Protein AF-A0A9E5PIZ8-F1 (afdb_monomer)

Solvent-accessible surface area (backbone atoms only — not comparable to full-atom values): 6361 Å² total; per-residue (Å²): 113,79,78,39,26,34,22,20,66,70,53,76,25,80,55,68,36,71,65,18,26,36,40,70,67,64,75,46,58,46,74,48,30,84,84,44,80,39,67,45,37,61,65,51,20,42,50,33,24,36,54,50,5,61,76,72,72,39,94,36,29,57,56,30,22,52,49,50,50,52,53,51,48,55,53,50,47,52,51,52,51,48,60,31,48,78,70,75,42,65,63,65,81,55,84,86,83,65,59,72,95,63,33,60,84,46,36,66,67,45,50,62,73,48,94

Foldseek 3Di:
DVVVHAQFQVSPDQAHDLVLLCVQVVVDDQCQPVHRPGHTDNVSSQVNLQVVCVVVVHPGSNRSSVVRLVVVLVVVLVVVCVVQVVVVHQLLVDDDDFDDDCRVVNRVVSNVSSD

Mean predicted aligned error: 3.14 Å

pLDDT: mean 95.37, std 3.73, range [77.81, 98.69]

Radius of gyration: 15.71 Å; Cα contacts (8 Å, |Δi|>4): 155; chains: 1; bounding box: 37×22×42 Å

Sequence (115 aa):
GADPGPVCYALGGATATTTDANLVLGRLDAGHFLGGDMALDVEGAHTALGELARAMGAPSPEAAAWGVIRVANATMERAIRRISVERGHDPRRFALLAFGGAGPLHACDLAEALS

Secondary structure (DSSP, 8-state):
--SS--GGGTSS--S--HHHHHHHTT-S-TTSBGGGTB---HHHHHHHHHHHHHHHT-SSHHHHHHHHHHHHHHHHHHHHHHHHHHTT--GGGS-----SSSTHHHHHHHHHHH-

Structure (mmCIF, N/CA/C/O backbone):
data_AF-A0A9E5PIZ8-F1
#
_entry.id   AF-A0A9E5PIZ8-F1
#
loop_
_atom_site.group_PDB
_atom_site.id
_atom_site.type_symbol
_atom_site.label_atom_id
_atom_site.label_alt_id
_atom_site.label_comp_id
_atom_site.label_asym_id
_atom_site.label_entity_id
_atom_site.label_seq_id
_atom_site.pdbx_PDB_ins_code
_atom_site.Cartn_x
_atom_site.Cartn_y
_atom_site.Cartn_z
_atom_site.occupancy
_atom_site.B_iso_or_equiv
_atom_site.auth_seq_id
_atom_site.auth_comp_id
_atom_site.auth_asym_id
_atom_site.auth_atom_id
_atom_site.pdbx_PDB_model_num
ATOM 1 N N . GLY A 1 1 ? -0.130 10.355 -4.919 1.00 77.81 1 GLY A N 1
ATOM 2 C CA . GLY A 1 1 ? -0.687 11.062 -6.090 1.00 77.81 1 GLY A CA 1
ATOM 3 C C . GLY A 1 1 ? -0.760 10.099 -7.255 1.00 77.81 1 GLY A C 1
ATOM 4 O O . GLY A 1 1 ? -0.278 8.986 -7.096 1.00 77.81 1 GLY A O 1
ATOM 5 N N . ALA A 1 2 ? -1.36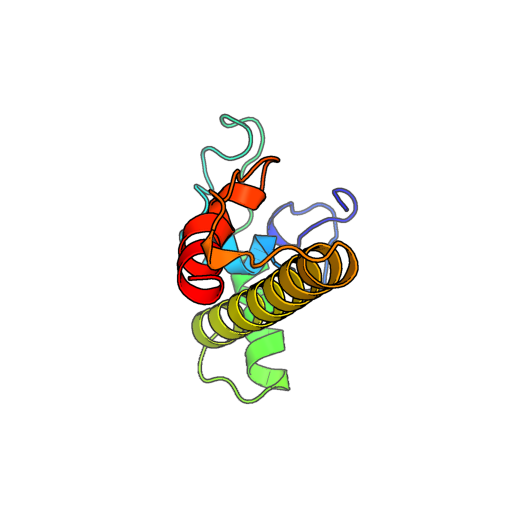3 10.498 -8.373 1.00 79.69 2 ALA A N 1
ATOM 6 C CA . ALA A 1 2 ? -1.419 9.675 -9.589 1.00 79.69 2 ALA A CA 1
ATOM 7 C C . ALA A 1 2 ? -0.355 10.065 -10.633 1.00 79.69 2 ALA A C 1
ATOM 9 O O . ALA A 1 2 ? -0.018 9.236 -11.463 1.00 79.69 2 ALA A O 1
ATOM 10 N N . ASP A 1 3 ? 0.197 11.280 -10.544 1.00 83.12 3 ASP A N 1
ATOM 11 C CA . ASP A 1 3 ? 1.229 11.816 -11.438 1.00 83.12 3 ASP A CA 1
ATOM 12 C C . ASP A 1 3 ? 2.313 12.514 -10.583 1.00 83.12 3 ASP A C 1
ATOM 14 O O . ASP A 1 3 ? 1.962 13.366 -9.753 1.00 83.12 3 ASP A O 1
ATOM 18 N N . PRO A 1 4 ? 3.589 12.085 -10.640 1.00 84.00 4 PRO A N 1
ATOM 19 C CA . PRO A 1 4 ? 4.099 10.956 -11.435 1.00 84.00 4 PRO A CA 1
ATOM 20 C C . PRO A 1 4 ? 3.677 9.576 -10.888 1.00 84.00 4 PRO A C 1
ATOM 22 O O . PRO A 1 4 ? 3.921 8.548 -11.508 1.00 84.00 4 PRO A O 1
ATOM 25 N N . GLY A 1 5 ? 3.014 9.553 -9.725 1.00 91.88 5 GLY A N 1
ATOM 26 C CA . GLY A 1 5 ? 2.351 8.367 -9.185 1.00 91.88 5 GLY A CA 1
ATOM 27 C C . GLY A 1 5 ? 3.282 7.278 -8.637 1.00 91.88 5 GLY A C 1
ATOM 28 O O . GLY A 1 5 ? 4.477 7.511 -8.443 1.00 91.88 5 GLY A O 1
ATOM 29 N N . PRO A 1 6 ? 2.711 6.108 -8.300 1.00 96.69 6 PRO A N 1
ATOM 30 C CA . PRO A 1 6 ? 3.450 4.865 -8.086 1.00 96.69 6 PRO A CA 1
ATOM 31 C C . PRO A 1 6 ? 4.362 4.522 -9.262 1.00 96.69 6 PRO A C 1
ATOM 33 O O . PRO A 1 6 ? 4.045 4.843 -10.408 1.00 96.69 6 PRO A O 1
ATOM 36 N N . VAL A 1 7 ? 5.448 3.801 -8.988 1.00 97.62 7 VAL A N 1
ATOM 37 C CA . VAL A 1 7 ? 6.358 3.324 -10.042 1.00 97.62 7 VAL A CA 1
ATOM 38 C C . VAL A 1 7 ? 5.607 2.419 -11.018 1.00 97.62 7 VAL A C 1
ATOM 40 O O . VAL A 1 7 ? 5.747 2.564 -12.229 1.00 97.62 7 VAL A O 1
ATOM 43 N N . CYS A 1 8 ? 4.711 1.574 -10.504 1.00 97.12 8 CYS A N 1
ATOM 44 C CA . CYS A 1 8 ? 3.903 0.652 -11.290 1.00 97.12 8 CYS A CA 1
ATOM 45 C C . CYS A 1 8 ? 2.924 1.316 -12.263 1.00 97.12 8 CYS A C 1
ATOM 47 O O . CYS A 1 8 ? 2.346 0.621 -13.093 1.00 97.12 8 CYS A O 1
ATOM 49 N N . TYR A 1 9 ? 2.715 2.634 -12.188 1.00 96.50 9 TYR A N 1
ATOM 50 C CA . TYR A 1 9 ? 1.904 3.347 -13.181 1.00 96.50 9 TYR A CA 1
ATOM 51 C C . TYR A 1 9 ? 2.717 3.723 -14.427 1.00 96.50 9 TYR A C 1
ATOM 53 O O . TYR A 1 9 ? 2.130 4.125 -15.426 1.00 96.50 9 TYR A O 1
ATOM 61 N N . ALA A 1 10 ? 4.052 3.612 -14.381 1.00 94.31 10 ALA A N 1
ATOM 62 C CA . ALA A 1 10 ? 4.964 3.974 -15.467 1.00 94.31 10 ALA A CA 1
ATOM 63 C C . ALA A 1 10 ? 4.839 5.440 -15.948 1.00 94.31 10 ALA A C 1
ATOM 65 O O . ALA A 1 10 ? 5.139 5.762 -17.096 1.00 94.31 10 ALA A O 1
ATOM 66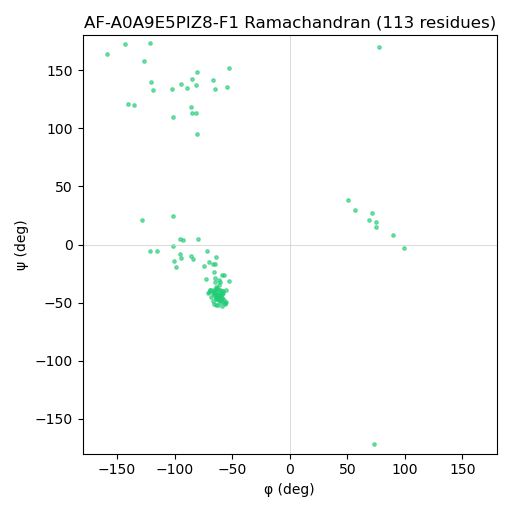 N N . LEU A 1 11 ? 4.444 6.356 -15.052 1.00 94.50 11 LEU A N 1
ATOM 67 C CA . LEU A 1 11 ? 4.279 7.795 -15.328 1.00 94.50 11 LEU A CA 1
ATOM 68 C C . LEU A 1 11 ? 5.455 8.649 -14.813 1.00 94.50 11 LEU A C 1
ATOM 70 O O . LEU A 1 11 ? 5.311 9.838 -14.547 1.00 94.50 11 LEU A O 1
ATOM 74 N N . GLY A 1 12 ? 6.637 8.046 -14.662 1.00 91.94 12 GLY A N 1
ATOM 75 C CA . GLY A 1 12 ? 7.848 8.731 -14.190 1.00 91.94 12 GLY A CA 1
ATOM 76 C C . GLY A 1 12 ? 8.043 8.724 -12.670 1.00 91.94 12 GLY A C 1
ATOM 77 O O . GLY A 1 12 ? 8.947 9.395 -12.168 1.00 91.94 12 GLY A O 1
ATOM 78 N N . GLY A 1 13 ? 7.221 7.978 -11.923 1.00 94.12 13 GLY A N 1
ATOM 79 C CA . GLY A 1 13 ? 7.451 7.716 -10.503 1.00 94.12 13 GLY A CA 1
ATOM 80 C C . GLY A 1 13 ? 8.731 6.898 -10.311 1.00 94.12 13 GLY A C 1
ATOM 81 O O . GLY A 1 13 ? 8.946 5.923 -11.023 1.00 94.12 13 GLY A O 1
ATOM 82 N N . ALA A 1 14 ? 9.584 7.291 -9.360 1.00 92.25 14 ALA A N 1
ATOM 83 C CA . ALA A 1 14 ? 10.897 6.663 -9.138 1.00 92.25 14 ALA A CA 1
ATOM 84 C C . ALA A 1 14 ? 11.089 6.084 -7.725 1.00 92.25 14 ALA A C 1
ATOM 86 O O . ALA A 1 14 ? 12.100 5.447 -7.448 1.00 92.25 14 ALA A O 1
ATOM 87 N N . THR A 1 15 ? 10.135 6.303 -6.819 1.00 93.69 15 THR A N 1
ATOM 88 C CA . THR A 1 15 ? 10.234 5.865 -5.421 1.00 93.69 15 THR A CA 1
ATOM 89 C C . THR A 1 15 ? 9.110 4.893 -5.112 1.00 93.69 15 THR A C 1
ATOM 91 O O . THR A 1 15 ? 7.954 5.191 -5.405 1.00 93.69 15 THR A O 1
ATOM 94 N N . ALA A 1 16 ? 9.439 3.769 -4.470 1.00 97.06 16 ALA A N 1
ATOM 95 C CA . ALA A 1 16 ? 8.457 2.771 -4.061 1.00 97.06 16 ALA A CA 1
ATOM 96 C C . ALA A 1 16 ? 7.336 3.379 -3.196 1.00 97.06 16 ALA A C 1
ATOM 98 O O . ALA A 1 16 ? 7.580 4.131 -2.248 1.00 97.06 16 ALA A O 1
ATOM 99 N N . THR A 1 17 ? 6.098 3.003 -3.502 1.00 97.69 17 THR A N 1
ATOM 100 C CA . THR A 1 17 ? 4.880 3.443 -2.816 1.00 97.69 17 THR A CA 1
ATOM 101 C C . THR A 1 17 ? 4.098 2.262 -2.234 1.00 97.69 17 THR A C 1
ATOM 103 O O . THR A 1 17 ? 4.397 1.091 -2.471 1.00 97.69 17 THR A O 1
ATOM 106 N N . THR A 1 18 ? 3.037 2.556 -1.478 1.00 97.50 18 THR A N 1
ATOM 107 C CA . THR A 1 18 ? 2.108 1.530 -0.977 1.00 97.50 18 THR A CA 1
ATOM 108 C C . THR A 1 18 ? 1.407 0.776 -2.115 1.00 97.50 18 THR A C 1
ATOM 110 O O . THR A 1 18 ? 1.094 -0.402 -1.953 1.00 97.50 18 THR A O 1
ATOM 113 N N . THR A 1 19 ? 1.176 1.407 -3.270 1.00 97.50 19 THR A N 1
ATOM 114 C CA . THR A 1 19 ? 0.579 0.732 -4.435 1.00 97.50 19 THR A CA 1
ATOM 115 C C . THR A 1 19 ? 1.559 -0.262 -5.056 1.00 97.50 19 THR A C 1
ATOM 117 O O . THR A 1 19 ? 1.165 -1.392 -5.328 1.00 97.50 19 THR A O 1
ATOM 120 N N . ASP A 1 20 ? 2.840 0.105 -5.181 1.00 98.44 20 ASP A N 1
ATOM 121 C CA . ASP A 1 20 ? 3.898 -0.804 -5.652 1.00 98.44 20 ASP A CA 1
ATOM 122 C C . ASP A 1 20 ? 4.013 -2.031 -4.739 1.00 98.44 20 ASP A C 1
ATOM 124 O O . ASP A 1 20 ? 4.077 -3.165 -5.207 1.00 98.44 20 ASP A O 1
ATOM 128 N N . ALA A 1 21 ? 3.952 -1.816 -3.419 1.00 98.56 21 ALA A N 1
ATOM 129 C CA . ALA A 1 21 ? 3.980 -2.899 -2.439 1.00 98.56 21 ALA A CA 1
ATOM 130 C C . ALA A 1 21 ? 2.772 -3.837 -2.564 1.00 98.56 21 ALA A C 1
ATOM 132 O O . ALA A 1 21 ? 2.934 -5.054 -2.510 1.00 98.56 21 ALA A O 1
ATOM 133 N N . ASN A 1 22 ? 1.564 -3.298 -2.753 1.00 98.25 22 ASN A N 1
ATOM 134 C CA . ASN A 1 22 ? 0.381 -4.128 -2.978 1.00 98.25 22 ASN A CA 1
ATOM 135 C C . ASN A 1 22 ? 0.482 -4.926 -4.289 1.00 98.25 22 ASN A C 1
ATOM 137 O O . ASN A 1 22 ? 0.061 -6.081 -4.314 1.00 98.25 22 ASN A O 1
ATOM 141 N N . LEU A 1 23 ? 1.064 -4.349 -5.345 1.00 98.31 23 LEU A N 1
ATOM 142 C CA . LEU A 1 23 ? 1.283 -5.046 -6.612 1.00 98.31 23 LEU A CA 1
ATOM 143 C C . LEU A 1 23 ? 2.276 -6.205 -6.467 1.00 98.31 23 LEU A C 1
ATOM 145 O O . LEU A 1 23 ? 1.939 -7.329 -6.822 1.00 98.31 23 LEU A O 1
ATOM 149 N N . VAL A 1 24 ? 3.456 -5.958 -5.887 1.00 98.50 24 VAL A N 1
ATOM 150 C CA . VAL A 1 24 ? 4.492 -6.992 -5.676 1.00 98.50 24 VAL A CA 1
ATOM 151 C C . VAL A 1 24 ? 3.996 -8.131 -4.782 1.00 98.50 24 VAL A C 1
ATOM 153 O O . VAL A 1 24 ? 4.362 -9.285 -4.976 1.00 98.50 24 VAL A O 1
ATOM 156 N N . LEU A 1 25 ? 3.113 -7.841 -3.823 1.00 98.19 25 LEU A N 1
ATOM 157 C CA . LEU A 1 25 ? 2.481 -8.865 -2.984 1.00 98.19 25 LEU A CA 1
ATOM 158 C C . LEU A 1 25 ? 1.306 -9.589 -3.665 1.00 98.19 25 LEU A C 1
ATOM 160 O O . LEU A 1 25 ? 0.626 -10.376 -3.007 1.00 98.19 25 LEU A O 1
ATOM 164 N N . GLY A 1 26 ? 1.027 -9.311 -4.941 1.00 97.06 26 GLY A N 1
ATOM 165 C CA . GLY A 1 26 ? -0.052 -9.945 -5.700 1.00 97.06 26 GLY A CA 1
ATOM 166 C C . GLY A 1 26 ? -1.458 -9.547 -5.242 1.00 97.06 26 GLY A C 1
ATOM 167 O O . GLY A 1 26 ? -2.414 -10.277 -5.486 1.00 97.06 26 GLY A O 1
ATOM 168 N N . ARG A 1 27 ? -1.606 -8.408 -4.553 1.00 96.69 27 ARG A N 1
ATOM 169 C CA . ARG A 1 27 ? -2.907 -7.895 -4.081 1.00 96.69 27 ARG A CA 1
ATOM 170 C C . ARG A 1 27 ? -3.633 -7.059 -5.138 1.00 96.69 27 ARG A C 1
ATOM 172 O O . ARG A 1 27 ? -4.789 -6.697 -4.937 1.00 96.69 27 ARG A O 1
ATOM 179 N N . LEU A 1 28 ? -2.951 -6.730 -6.233 1.00 96.75 28 LEU A N 1
ATOM 180 C CA . LEU A 1 28 ? -3.493 -6.021 -7.388 1.00 96.75 28 LEU A CA 1
ATOM 181 C C . LEU A 1 28 ? -3.336 -6.890 -8.635 1.00 96.75 28 LEU A C 1
ATOM 183 O O . LEU A 1 28 ? -2.297 -7.518 -8.825 1.00 96.75 28 LEU A O 1
ATOM 187 N N . ASP A 1 29 ? -4.355 -6.886 -9.492 1.00 95.25 29 ASP A N 1
ATOM 188 C CA . ASP A 1 29 ? -4.275 -7.496 -10.817 1.00 95.25 29 ASP A CA 1
ATOM 189 C C . ASP A 1 29 ? -3.582 -6.524 -11.781 1.00 95.25 29 ASP A C 1
ATOM 191 O O . ASP A 1 29 ? -4.117 -5.459 -12.099 1.00 95.25 29 ASP A O 1
ATOM 195 N N . ALA A 1 30 ? -2.385 -6.894 -12.236 1.00 95.31 30 ALA A N 1
ATOM 196 C CA . ALA A 1 30 ? -1.580 -6.074 -13.133 1.00 95.31 30 ALA A CA 1
ATOM 197 C C . ALA A 1 30 ? -2.220 -5.863 -14.516 1.00 95.31 30 ALA A C 1
ATOM 199 O O . ALA A 1 30 ? -1.963 -4.842 -15.151 1.00 95.31 30 ALA A O 1
ATOM 200 N N . GLY A 1 31 ? -3.031 -6.817 -14.987 1.00 93.25 31 GLY A N 1
ATOM 201 C CA . GLY A 1 31 ? -3.668 -6.779 -16.305 1.00 93.25 31 GLY A CA 1
ATOM 202 C C . GLY A 1 31 ? -5.082 -6.201 -16.295 1.00 93.25 31 GLY A C 1
ATOM 203 O O . GLY A 1 31 ? -5.635 -5.927 -17.359 1.00 93.25 31 GLY A O 1
ATOM 204 N N . HIS A 1 32 ? -5.676 -6.021 -15.113 1.00 93.12 32 HIS A N 1
ATOM 205 C CA . HIS A 1 32 ? -7.060 -5.570 -14.964 1.00 93.12 32 HIS A CA 1
ATOM 206 C C . HIS A 1 32 ? -7.220 -4.366 -14.020 1.00 93.12 32 HIS A C 1
ATOM 208 O O . HIS A 1 32 ? -8.304 -4.103 -13.489 1.00 93.12 32 HIS A O 1
ATOM 214 N N . PHE A 1 33 ? -6.149 -3.602 -13.798 1.00 93.50 33 PHE A N 1
ATOM 215 C CA . PHE A 1 33 ? -6.221 -2.400 -12.975 1.00 93.50 33 PHE A CA 1
ATOM 216 C C . PHE A 1 33 ? -7.097 -1.328 -13.641 1.00 93.50 33 PHE A C 1
ATOM 218 O O . PHE A 1 33 ? -7.114 -1.184 -14.863 1.00 93.50 33 PHE A O 1
ATOM 225 N N . LEU A 1 34 ? -7.889 -0.612 -12.831 1.00 91.06 34 LEU A N 1
ATOM 226 C CA . LEU A 1 34 ? -8.934 0.314 -13.302 1.00 91.06 34 LEU A CA 1
ATOM 227 C C . LEU A 1 34 ? -9.885 -0.315 -14.342 1.00 91.06 34 LEU A C 1
ATOM 229 O O . LEU A 1 34 ? -10.289 0.338 -15.294 1.00 91.06 34 LEU A O 1
ATOM 233 N N . GLY A 1 35 ? -10.237 -1.595 -14.175 1.00 90.25 35 GLY A N 1
ATOM 234 C CA . GLY A 1 35 ? -11.115 -2.301 -15.117 1.00 90.25 35 GLY A CA 1
ATOM 235 C C . GLY A 1 35 ? -10.437 -2.688 -16.435 1.00 90.25 35 GLY A C 1
ATOM 236 O O . GLY A 1 35 ? -11.124 -3.039 -17.391 1.00 90.25 35 GLY A O 1
ATOM 237 N N . GLY A 1 36 ?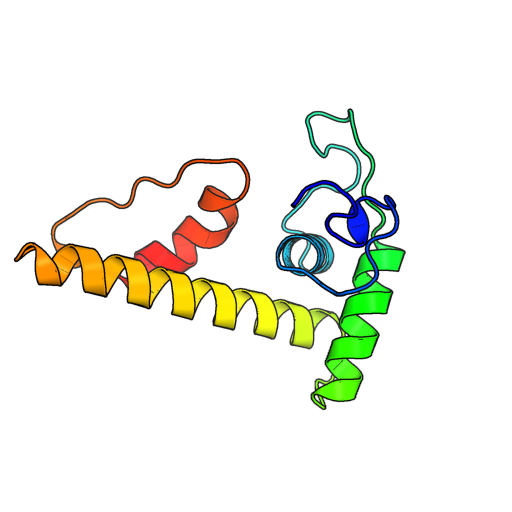 -9.102 -2.635 -16.487 1.00 92.44 36 GLY A N 1
ATOM 238 C CA . GLY A 1 36 ? -8.300 -2.911 -17.680 1.00 92.44 36 GLY A CA 1
ATOM 239 C C . GLY A 1 36 ? -7.834 -1.660 -18.427 1.00 92.44 36 GLY A C 1
ATOM 240 O O . GLY A 1 36 ? -7.069 -1.787 -19.379 1.00 92.44 36 GLY A O 1
ATOM 241 N N . ASP A 1 37 ? -8.227 -0.463 -17.984 1.00 92.94 37 ASP A N 1
ATOM 242 C CA . ASP A 1 37 ? -7.810 0.804 -18.604 1.00 92.94 37 ASP A CA 1
ATOM 243 C C . ASP A 1 37 ? -6.323 1.125 -18.375 1.00 92.94 37 ASP A C 1
ATOM 245 O O . ASP A 1 37 ? -5.755 1.992 -19.041 1.00 92.94 37 ASP A O 1
ATOM 249 N N . MET A 1 38 ? -5.677 0.439 -17.428 1.00 92.69 38 MET A N 1
ATOM 250 C CA . MET A 1 38 ? -4.269 0.629 -17.104 1.00 92.69 38 MET A CA 1
ATOM 251 C C . MET A 1 38 ? -3.596 -0.715 -16.828 1.00 92.69 38 MET A C 1
ATOM 253 O O . MET A 1 38 ? -3.972 -1.429 -15.902 1.00 92.69 38 MET A O 1
ATOM 257 N N . ALA A 1 39 ? -2.562 -1.033 -17.606 1.00 95.38 39 ALA A N 1
ATOM 258 C CA . ALA A 1 39 ? -1.640 -2.114 -17.280 1.00 95.38 39 ALA A CA 1
ATOM 259 C C . ALA A 1 39 ? -0.598 -1.611 -16.275 1.00 95.38 39 ALA A C 1
ATOM 261 O O . ALA A 1 39 ? -0.081 -0.502 -16.425 1.00 95.38 39 ALA A O 1
ATOM 262 N N . LEU A 1 40 ? -0.292 -2.419 -15.262 1.00 97.31 40 LEU A N 1
ATOM 263 C CA . LEU A 1 40 ? 0.695 -2.070 -14.243 1.00 97.31 40 LEU A CA 1
ATOM 264 C C . LEU A 1 40 ? 2.079 -2.633 -14.576 1.00 97.31 40 LEU A C 1
ATOM 266 O O . LEU A 1 40 ? 2.216 -3.796 -14.958 1.00 97.31 40 LEU A O 1
ATOM 270 N N . ASP A 1 41 ? 3.110 -1.821 -14.356 1.00 97.69 41 ASP A N 1
ATOM 271 C CA . ASP A 1 41 ? 4.511 -2.223 -14.476 1.00 97.69 41 ASP A CA 1
ATOM 272 C C . ASP A 1 41 ? 4.977 -2.966 -13.214 1.00 97.69 41 ASP A C 1
ATOM 274 O O . ASP A 1 41 ? 5.369 -2.373 -12.202 1.00 97.69 41 ASP A O 1
ATOM 278 N N . VAL A 1 42 ? 4.900 -4.296 -13.279 1.00 97.81 42 VAL A N 1
ATOM 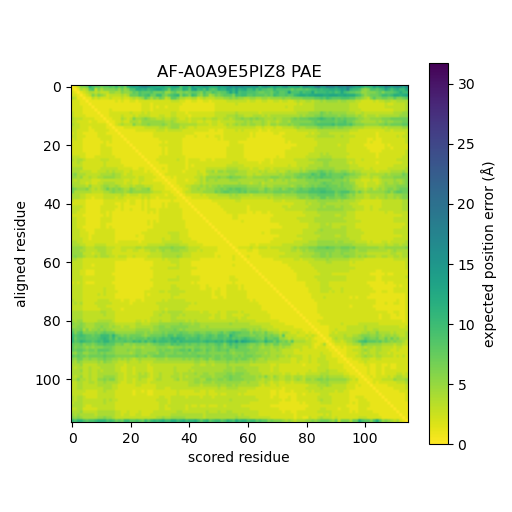279 C CA . VAL A 1 42 ? 5.329 -5.202 -12.206 1.00 97.81 42 VAL A CA 1
ATOM 280 C C . VAL A 1 42 ? 6.843 -5.139 -12.003 1.00 97.81 42 VAL A C 1
ATOM 282 O O . VAL A 1 42 ? 7.304 -5.078 -10.863 1.00 97.81 42 VAL A O 1
ATOM 285 N N . GLU A 1 43 ? 7.622 -5.094 -13.083 1.00 97.94 43 GLU A N 1
ATOM 286 C CA . GLU A 1 43 ? 9.087 -5.086 -13.013 1.00 97.94 43 GLU A CA 1
ATOM 287 C C . GLU A 1 43 ? 9.615 -3.770 -12.433 1.00 97.94 43 GLU A C 1
ATOM 289 O O . GLU A 1 43 ? 10.527 -3.775 -11.599 1.00 97.94 43 GLU A O 1
ATOM 294 N N . GLY A 1 44 ? 8.998 -2.642 -12.796 1.00 98.06 44 GLY A N 1
ATOM 295 C CA . GLY A 1 44 ? 9.283 -1.340 -12.197 1.00 98.06 44 GLY A CA 1
ATOM 296 C C . GLY A 1 44 ? 9.036 -1.339 -10.687 1.00 98.06 44 GLY A C 1
ATOM 297 O O . GLY A 1 44 ? 9.902 -0.921 -9.910 1.00 98.06 44 GLY A O 1
ATOM 298 N N . ALA A 1 45 ? 7.899 -1.887 -10.246 1.00 98.38 45 ALA A N 1
ATOM 299 C CA . ALA A 1 45 ? 7.584 -2.028 -8.825 1.00 98.38 45 ALA A CA 1
ATOM 300 C C . ALA A 1 45 ? 8.587 -2.934 -8.089 1.00 98.38 45 ALA A C 1
ATOM 302 O O . ALA A 1 45 ? 9.081 -2.561 -7.020 1.00 98.38 45 ALA A O 1
ATOM 303 N N . HIS A 1 46 ? 8.926 -4.093 -8.667 1.00 98.44 46 HIS A N 1
ATOM 304 C CA . HIS A 1 46 ? 9.928 -5.013 -8.117 1.00 98.44 46 HIS A CA 1
ATOM 305 C C . HIS A 1 46 ? 11.299 -4.352 -7.990 1.00 98.44 46 HIS A C 1
ATOM 307 O O . HIS A 1 46 ? 11.950 -4.490 -6.953 1.00 98.44 46 HIS A O 1
ATOM 313 N N . THR A 1 47 ? 11.720 -3.602 -9.006 1.00 98.31 47 THR A N 1
ATOM 314 C CA . THR A 1 47 ? 13.001 -2.887 -9.013 1.00 98.31 47 THR A CA 1
ATOM 315 C C . THR A 1 47 ? 13.046 -1.851 -7.892 1.00 98.31 47 THR A C 1
ATOM 317 O O . THR A 1 47 ? 13.947 -1.895 -7.053 1.00 98.31 47 THR A O 1
ATOM 320 N N . ALA A 1 48 ? 12.038 -0.978 -7.800 1.00 98.38 48 ALA A N 1
ATOM 321 C CA . ALA A 1 48 ? 11.980 0.059 -6.769 1.00 98.38 48 ALA A CA 1
ATOM 322 C C . ALA A 1 48 ? 11.937 -0.527 -5.345 1.00 98.38 48 ALA A C 1
ATOM 324 O O . ALA A 1 48 ? 12.587 -0.024 -4.425 1.00 98.38 48 ALA A O 1
ATOM 325 N N . LEU A 1 49 ? 11.201 -1.624 -5.147 1.00 98.56 49 LEU A N 1
ATOM 326 C CA . LEU A 1 49 ? 11.164 -2.324 -3.861 1.00 98.56 49 LEU A CA 1
ATOM 327 C C . LEU A 1 49 ? 12.452 -3.096 -3.568 1.00 98.56 49 LEU A C 1
ATOM 329 O O . LEU A 1 49 ? 12.827 -3.208 -2.403 1.00 98.56 49 LEU A O 1
ATOM 333 N N . GLY A 1 50 ? 13.163 -3.578 -4.587 1.00 98.50 50 GLY A N 1
ATOM 334 C CA . GLY A 1 50 ? 14.495 -4.166 -4.449 1.00 98.50 50 GLY A CA 1
ATOM 335 C C . GLY A 1 50 ? 15.540 -3.147 -3.997 1.00 98.50 50 GLY A C 1
ATOM 336 O O . GLY A 1 50 ? 16.361 -3.438 -3.123 1.00 98.50 50 GLY A O 1
ATOM 337 N N . GLU A 1 51 ? 15.476 -1.919 -4.512 1.00 98.25 51 GLU A N 1
ATOM 338 C CA . GLU A 1 51 ? 16.319 -0.818 -4.039 1.00 98.25 51 GLU A CA 1
ATOM 339 C C . GLU A 1 51 ? 16.033 -0.469 -2.576 1.00 98.25 51 GLU A C 1
ATOM 341 O O . GLU A 1 51 ? 16.970 -0.340 -1.780 1.00 98.25 51 GLU A O 1
ATOM 346 N N . LEU A 1 52 ? 14.751 -0.387 -2.201 1.00 98.25 52 LEU A N 1
ATOM 347 C CA . LEU A 1 52 ? 14.340 -0.186 -0.812 1.00 98.25 52 LEU A CA 1
ATOM 348 C C . LEU A 1 52 ? 14.812 -1.338 0.085 1.00 98.25 52 LEU A C 1
ATOM 350 O O . LEU A 1 52 ? 15.353 -1.092 1.164 1.00 98.25 52 LEU A O 1
ATOM 354 N N . ALA A 1 53 ? 14.658 -2.585 -0.372 1.00 98.50 53 ALA A N 1
ATOM 355 C CA . ALA A 1 53 ? 15.099 -3.771 0.350 1.00 98.50 53 ALA A CA 1
ATOM 356 C C . ALA A 1 53 ? 16.597 -3.701 0.655 1.00 98.50 53 ALA A C 1
ATOM 358 O O . ALA A 1 53 ? 17.002 -3.857 1.808 1.00 98.50 53 ALA A O 1
ATOM 359 N N . ARG A 1 54 ? 17.414 -3.362 -0.348 1.00 98.31 54 ARG A N 1
ATOM 360 C CA . ARG A 1 54 ? 18.859 -3.172 -0.185 1.00 98.31 54 ARG A CA 1
ATOM 361 C C . ARG A 1 54 ? 19.183 -2.050 0.801 1.00 98.31 54 ARG A C 1
ATOM 363 O O . ARG A 1 54 ? 20.072 -2.220 1.630 1.00 98.31 54 ARG A O 1
ATOM 370 N N . ALA A 1 55 ? 18.473 -0.925 0.733 1.00 97.38 55 ALA A N 1
ATOM 371 C CA . ALA A 1 55 ? 18.701 0.212 1.624 1.00 97.38 55 ALA A CA 1
ATOM 372 C C . ALA A 1 55 ? 18.393 -0.109 3.097 1.00 97.38 55 ALA A C 1
ATOM 374 O O . ALA A 1 55 ? 19.050 0.426 3.988 1.00 97.38 55 ALA A O 1
ATOM 375 N N . MET A 1 56 ? 17.423 -0.991 3.358 1.00 95.56 56 MET A N 1
ATOM 376 C CA . MET A 1 56 ? 17.008 -1.361 4.715 1.00 95.56 56 MET A CA 1
ATOM 377 C C . MET A 1 56 ? 17.558 -2.709 5.211 1.00 95.56 56 MET A C 1
ATOM 379 O O . MET A 1 56 ? 17.262 -3.104 6.337 1.00 95.56 56 MET A O 1
ATOM 383 N N . GLY A 1 57 ? 18.325 -3.428 4.385 1.00 97.44 57 GLY A N 1
ATOM 384 C CA . GLY A 1 57 ? 18.842 -4.761 4.707 1.00 97.44 57 GLY A CA 1
ATOM 385 C C . GLY A 1 57 ? 17.777 -5.865 4.721 1.00 97.44 57 GLY A C 1
ATOM 386 O O . GLY A 1 57 ? 17.923 -6.847 5.447 1.00 97.44 57 GLY A O 1
ATOM 387 N N . ALA A 1 58 ? 16.693 -5.712 3.956 1.00 97.88 58 ALA A N 1
ATOM 388 C CA . ALA A 1 58 ? 15.678 -6.750 3.793 1.00 97.88 58 ALA A CA 1
ATOM 389 C C . ALA A 1 58 ? 16.126 -7.809 2.763 1.00 97.88 58 ALA A C 1
ATOM 391 O O . ALA A 1 58 ? 16.826 -7.478 1.805 1.00 97.88 58 ALA A O 1
ATOM 392 N N . PRO A 1 59 ? 15.709 -9.078 2.923 1.00 97.75 59 PRO A N 1
ATOM 393 C CA . PRO A 1 59 ? 16.196 -10.179 2.090 1.00 97.75 59 PRO A CA 1
ATOM 394 C C . PRO A 1 59 ? 15.622 -10.198 0.666 1.00 97.75 59 PRO A C 1
ATOM 396 O O . PRO A 1 59 ? 16.187 -10.869 -0.192 1.00 97.75 59 PRO A O 1
ATOM 399 N N . SER A 1 60 ? 14.505 -9.510 0.406 1.00 98.56 60 SER A N 1
ATOM 400 C CA . SER A 1 60 ? 13.859 -9.496 -0.911 1.00 98.56 60 SER A CA 1
ATOM 401 C C . SER A 1 60 ? 12.940 -8.275 -1.103 1.00 98.56 60 SER A C 1
ATOM 403 O O . SER A 1 60 ? 12.558 -7.640 -0.108 1.00 98.56 60 SER A O 1
ATOM 405 N N . PRO A 1 61 ? 12.546 -7.952 -2.353 1.00 98.50 61 PRO 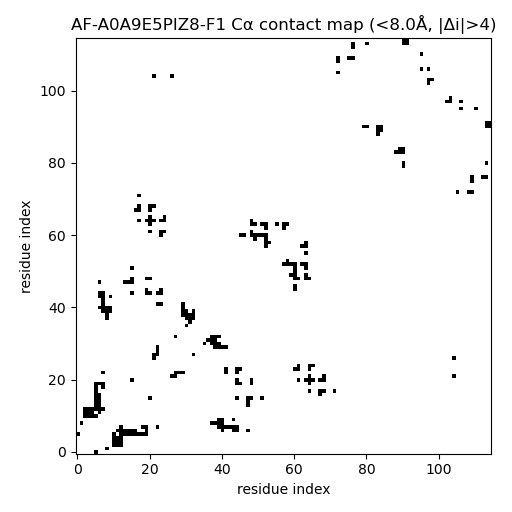A N 1
ATOM 406 C CA . PRO A 1 61 ? 11.527 -6.940 -2.638 1.00 98.50 61 PRO A CA 1
ATOM 407 C C . PRO A 1 61 ? 10.200 -7.205 -1.913 1.00 98.50 61 PRO A C 1
ATOM 409 O O . PRO A 1 61 ? 9.598 -6.280 -1.376 1.00 98.50 61 PRO A O 1
ATOM 412 N N . GLU A 1 62 ? 9.765 -8.463 -1.816 1.00 98.69 62 GLU A N 1
ATOM 413 C CA . GLU A 1 62 ? 8.536 -8.863 -1.119 1.00 98.69 62 GLU A CA 1
ATOM 414 C C . GLU A 1 62 ? 8.646 -8.618 0.388 1.00 98.69 62 GLU A C 1
ATOM 416 O O . GLU A 1 62 ? 7.694 -8.158 1.018 1.00 98.69 62 GLU A O 1
ATOM 421 N N . ALA A 1 63 ? 9.814 -8.879 0.985 1.00 98.62 63 ALA A N 1
ATOM 422 C CA . ALA A 1 63 ? 10.049 -8.582 2.395 1.00 98.62 63 ALA A CA 1
ATOM 423 C C . ALA A 1 63 ? 9.983 -7.069 2.673 1.00 98.62 63 ALA A C 1
ATOM 425 O O . ALA A 1 63 ? 9.394 -6.646 3.674 1.00 98.62 63 ALA A O 1
ATOM 426 N N . ALA A 1 64 ? 10.531 -6.246 1.772 1.00 98.62 64 ALA A N 1
ATOM 427 C CA . AL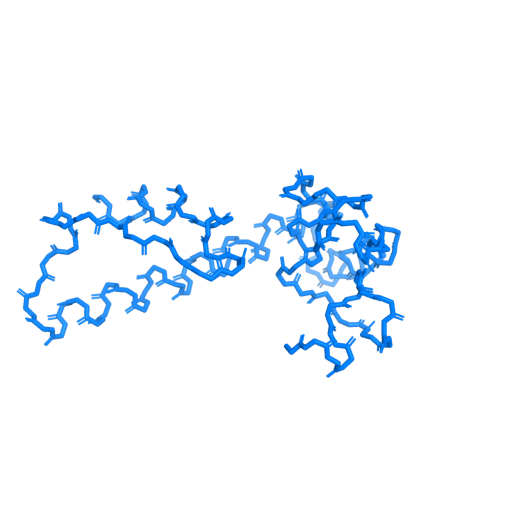A A 1 64 ? 10.387 -4.794 1.841 1.00 98.62 64 ALA A CA 1
ATOM 428 C C . ALA A 1 64 ? 8.927 -4.356 1.640 1.00 98.62 64 ALA A C 1
ATOM 430 O O . ALA A 1 64 ? 8.429 -3.542 2.419 1.00 98.62 64 ALA A O 1
ATOM 431 N N . ALA A 1 65 ? 8.211 -4.943 0.677 1.00 98.62 65 ALA A N 1
ATOM 432 C CA . ALA A 1 65 ? 6.798 -4.671 0.419 1.00 98.62 65 ALA A CA 1
ATOM 433 C C . ALA A 1 65 ? 5.928 -4.963 1.652 1.00 98.62 65 ALA A C 1
ATOM 435 O O . ALA A 1 65 ? 5.146 -4.113 2.079 1.00 98.62 65 ALA A O 1
ATOM 436 N N . TRP A 1 66 ? 6.131 -6.112 2.306 1.00 98.38 66 TRP A N 1
ATOM 437 C CA . TRP A 1 66 ? 5.500 -6.419 3.593 1.00 98.38 66 TRP A CA 1
ATOM 438 C C . TRP A 1 66 ? 5.833 -5.377 4.665 1.00 98.38 66 TRP A C 1
ATOM 440 O O . TRP A 1 66 ? 4.966 -4.983 5.445 1.00 98.38 66 TRP A O 1
ATOM 450 N N . GLY A 1 67 ? 7.078 -4.899 4.711 1.00 98.12 67 GLY A N 1
ATOM 451 C CA . GLY A 1 67 ? 7.485 -3.778 5.558 1.00 98.12 67 GLY A CA 1
ATOM 452 C C . GLY A 1 67 ? 6.664 -2.512 5.303 1.00 98.12 67 GLY A C 1
ATOM 453 O O . GLY A 1 67 ? 6.110 -1.953 6.251 1.00 98.12 67 GLY A O 1
ATOM 454 N N . VAL A 1 68 ? 6.532 -2.107 4.038 1.00 98.38 68 VAL A N 1
ATOM 455 C CA . VAL A 1 68 ? 5.740 -0.939 3.621 1.00 98.38 68 VAL A CA 1
ATOM 456 C C . VAL A 1 68 ? 4.285 -1.072 4.069 1.00 98.38 68 VAL A C 1
ATOM 458 O O . VAL A 1 68 ? 3.763 -0.157 4.709 1.00 98.38 68 VAL A O 1
ATOM 461 N N . ILE A 1 69 ? 3.642 -2.215 3.805 1.00 98.38 69 ILE A N 1
ATOM 462 C CA . ILE A 1 69 ? 2.245 -2.449 4.202 1.00 98.38 69 ILE A CA 1
ATOM 463 C C . ILE A 1 69 ? 2.083 -2.396 5.723 1.00 98.38 69 ILE A C 1
ATOM 465 O O . ILE A 1 69 ? 1.173 -1.731 6.212 1.00 98.38 69 ILE A O 1
ATOM 469 N N . ARG A 1 70 ? 2.989 -3.014 6.493 1.00 98.00 70 ARG A N 1
ATOM 470 C CA . ARG A 1 70 ? 2.932 -2.969 7.965 1.00 98.00 70 ARG A CA 1
ATOM 471 C C . ARG A 1 70 ? 3.039 -1.546 8.509 1.00 98.00 70 ARG A C 1
ATOM 473 O O . ARG A 1 70 ? 2.287 -1.183 9.410 1.00 98.00 70 ARG A O 1
ATOM 480 N N . VAL A 1 71 ? 3.947 -0.731 7.970 1.00 97.88 71 VAL A N 1
ATOM 481 C CA . VAL A 1 71 ? 4.098 0.673 8.391 1.00 97.88 71 VAL A CA 1
ATOM 482 C C . VAL A 1 71 ? 2.860 1.493 8.024 1.00 97.88 71 VAL A C 1
ATOM 484 O O . VAL A 1 71 ? 2.385 2.284 8.847 1.00 97.88 71 VAL A O 1
ATOM 487 N N . ALA A 1 72 ? 2.307 1.286 6.826 1.00 98.19 72 ALA A N 1
ATOM 488 C CA . ALA A 1 72 ? 1.075 1.939 6.395 1.00 98.19 72 ALA A CA 1
ATOM 489 C C . ALA A 1 72 ? -0.102 1.572 7.316 1.00 98.19 72 ALA A C 1
ATOM 491 O O . ALA A 1 72 ? -0.766 2.467 7.843 1.00 98.19 72 ALA A O 1
ATOM 492 N N . ASN A 1 73 ? -0.300 0.280 7.590 1.00 98.25 73 ASN A N 1
ATOM 493 C CA . ASN A 1 73 ? -1.350 -0.216 8.482 1.00 98.25 73 ASN A CA 1
ATOM 494 C C . ASN A 1 73 ? -1.197 0.336 9.899 1.00 98.25 73 ASN A C 1
ATOM 496 O O . ASN A 1 73 ? -2.155 0.879 10.437 1.00 98.25 73 ASN A O 1
ATOM 500 N N . ALA A 1 74 ? 0.006 0.296 10.478 1.00 98.06 74 ALA A N 1
ATOM 501 C CA . ALA A 1 74 ? 0.251 0.841 11.814 1.00 98.06 74 ALA A CA 1
ATOM 502 C C . ALA A 1 74 ? -0.031 2.352 11.887 1.00 98.06 74 ALA A C 1
ATOM 504 O O . ALA A 1 74 ? -0.511 2.861 12.900 1.00 98.06 74 ALA A O 1
ATOM 505 N N . THR A 1 75 ? 0.254 3.092 10.813 1.00 98.06 75 THR A N 1
ATOM 506 C CA . THR A 1 75 ? -0.060 4.526 10.734 1.00 98.06 75 THR A CA 1
ATOM 507 C C . THR A 1 75 ? -1.572 4.760 10.680 1.00 98.06 75 THR A C 1
ATOM 509 O O . THR A 1 75 ? -2.087 5.607 11.413 1.00 98.06 75 THR A O 1
ATOM 512 N N . MET A 1 76 ? -2.292 3.988 9.860 1.00 97.69 76 MET A N 1
ATOM 513 C CA . MET A 1 76 ? -3.753 4.053 9.751 1.00 97.69 76 MET A CA 1
ATOM 514 C C . MET A 1 76 ? -4.449 3.650 11.057 1.00 97.69 76 MET A C 1
ATOM 516 O O . MET A 1 76 ? -5.325 4.373 11.527 1.00 97.69 76 MET A O 1
ATOM 520 N N . GLU A 1 77 ? -4.015 2.562 11.693 1.00 97.19 77 GLU A N 1
ATOM 521 C CA . GLU A 1 77 ? -4.528 2.095 12.983 1.00 97.19 77 GLU A CA 1
ATOM 522 C C . GLU A 1 77 ? -4.412 3.190 14.052 1.00 97.19 77 GLU A C 1
ATOM 524 O O . GLU A 1 77 ? -5.403 3.552 14.691 1.00 97.19 77 GLU A O 1
ATOM 529 N N . ARG A 1 78 ? -3.221 3.791 14.206 1.00 96.44 78 ARG A N 1
ATOM 530 C CA . ARG A 1 78 ? -2.998 4.894 15.157 1.00 96.44 78 ARG A CA 1
ATOM 531 C C . ARG A 1 78 ? -3.919 6.075 14.880 1.00 96.44 78 ARG A C 1
ATOM 533 O O . ARG A 1 78 ? -4.442 6.665 15.824 1.00 96.44 78 ARG A O 1
ATOM 540 N N . ALA A 1 79 ? -4.125 6.427 13.612 1.00 96.56 79 ALA A N 1
ATOM 541 C CA . ALA A 1 79 ? -5.019 7.516 13.239 1.00 96.56 79 ALA A CA 1
ATOM 542 C C . ALA A 1 79 ? -6.476 7.211 13.626 1.00 96.56 79 ALA A C 1
ATOM 544 O O . ALA A 1 79 ? -7.128 8.054 14.245 1.00 96.56 79 ALA A O 1
ATOM 545 N N . ILE A 1 80 ? -6.963 6.001 13.335 1.00 95.56 80 ILE A N 1
ATOM 546 C CA . ILE A 1 80 ? -8.328 5.568 13.667 1.00 95.56 80 ILE A CA 1
ATOM 547 C C . ILE A 1 80 ? -8.538 5.532 15.184 1.00 95.56 80 ILE A C 1
ATOM 549 O O . ILE A 1 80 ? -9.533 6.075 15.676 1.00 95.56 80 ILE A O 1
ATOM 553 N N . ARG A 1 81 ? -7.594 4.949 15.937 1.00 94.44 81 ARG A N 1
ATOM 554 C CA . ARG A 1 81 ? -7.647 4.901 17.406 1.00 94.44 81 ARG A CA 1
ATOM 555 C C . ARG A 1 81 ? -7.674 6.301 17.998 1.00 94.44 81 ARG A C 1
ATOM 557 O O . ARG A 1 81 ? -8.532 6.588 18.824 1.00 94.44 81 ARG A O 1
ATOM 564 N N . ARG A 1 82 ? -6.778 7.180 17.541 1.00 94.94 82 ARG A N 1
ATOM 565 C CA . ARG A 1 82 ? -6.689 8.559 18.026 1.00 94.94 82 ARG A CA 1
ATOM 566 C C . ARG A 1 82 ? -8.003 9.311 17.816 1.00 94.94 82 ARG A C 1
ATOM 568 O O . ARG A 1 82 ? -8.557 9.813 18.784 1.00 94.94 82 ARG A O 1
ATOM 575 N N . ILE A 1 83 ? -8.540 9.317 16.595 1.00 93.88 83 ILE A N 1
ATOM 576 C CA . ILE A 1 83 ? -9.784 10.039 16.272 1.00 93.88 83 ILE A CA 1
ATOM 577 C C . ILE A 1 83 ? -10.984 9.469 17.043 1.00 93.88 83 ILE A C 1
ATOM 579 O O . ILE A 1 83 ? -11.851 10.223 17.486 1.00 93.88 83 ILE A O 1
ATOM 583 N N . SER A 1 84 ? -11.048 8.145 17.208 1.00 92.06 84 SER A N 1
ATOM 584 C CA . SER A 1 84 ? -12.127 7.488 17.957 1.00 92.06 84 SER A CA 1
ATOM 585 C C . SER A 1 84 ? -12.071 7.831 19.446 1.00 92.06 84 SER A C 1
ATOM 587 O O . SER A 1 84 ? -13.073 8.262 20.016 1.00 92.06 84 SER A O 1
ATOM 589 N N . VAL A 1 85 ? -10.892 7.714 20.065 1.00 91.75 85 VAL A N 1
ATOM 590 C CA . VAL A 1 85 ? -10.693 7.972 21.499 1.00 91.75 85 VAL A CA 1
ATOM 591 C C . VAL A 1 85 ? -10.843 9.455 21.834 1.00 91.75 85 VAL A C 1
ATOM 593 O O . VAL A 1 85 ? -11.475 9.776 22.835 1.00 91.75 85 VAL A O 1
ATOM 596 N N . GLU A 1 86 ? -10.354 10.365 20.983 1.00 91.06 86 GLU A N 1
ATOM 597 C CA . GLU A 1 86 ? -10.574 11.817 21.122 1.00 91.06 86 GLU A CA 1
ATOM 598 C C . GLU A 1 86 ? -12.073 12.173 21.163 1.00 91.06 86 GLU A C 1
ATOM 600 O O . GLU A 1 86 ? -12.461 13.167 21.774 1.00 91.06 86 GLU A O 1
ATOM 605 N N . ARG A 1 87 ? -12.931 11.343 20.556 1.00 89.94 87 ARG A N 1
ATOM 606 C CA . ARG A 1 87 ? -14.397 11.478 20.577 1.00 89.94 87 ARG A CA 1
ATOM 607 C C . ARG A 1 87 ? -15.083 10.646 21.669 1.00 89.94 87 ARG A C 1
ATOM 609 O O . ARG A 1 87 ? -16.308 10.614 21.727 1.00 89.94 87 ARG A O 1
ATOM 616 N N . GLY A 1 88 ? -14.320 9.975 22.533 1.00 92.62 88 GLY A N 1
ATOM 617 C CA . GLY A 1 88 ? -14.844 9.124 23.605 1.00 92.62 88 GLY A CA 1
ATOM 618 C C . GLY A 1 88 ? -15.396 7.777 23.128 1.00 92.62 88 GLY A C 1
ATOM 619 O O . GLY A 1 88 ? -16.184 7.147 23.835 1.00 92.62 88 GLY A O 1
ATOM 620 N N . HIS A 1 89 ? -15.017 7.326 21.931 1.00 93.06 89 HIS A N 1
ATOM 621 C CA . HIS A 1 89 ? -15.453 6.055 21.360 1.00 93.06 89 HIS A CA 1
ATOM 622 C C . HIS A 1 89 ? -14.368 4.981 21.485 1.00 93.06 89 HIS A C 1
ATOM 624 O O . HIS A 1 89 ? -13.208 5.210 21.146 1.00 93.06 89 HIS A O 1
ATOM 630 N N . ASP A 1 90 ? -14.767 3.787 21.927 1.00 92.19 90 ASP A N 1
ATOM 631 C CA . ASP A 1 90 ? -13.945 2.576 21.860 1.00 92.19 90 ASP A CA 1
ATOM 632 C C . ASP A 1 90 ? -14.121 1.924 20.475 1.00 92.19 90 ASP A C 1
ATOM 634 O O . ASP A 1 90 ? -15.226 1.444 20.202 1.00 92.19 90 ASP A O 1
ATOM 638 N N . PRO A 1 91 ? -13.085 1.884 19.607 1.00 89.94 91 PRO A N 1
ATOM 639 C CA . PRO A 1 91 ? -13.176 1.321 18.255 1.00 89.94 91 PRO A CA 1
ATOM 640 C C . PRO A 1 91 ? -13.738 -0.102 18.205 1.00 89.94 91 PRO A C 1
ATOM 642 O O . PRO A 1 91 ? -14.452 -0.438 17.265 1.00 89.94 91 PRO A O 1
ATOM 645 N N . ARG A 1 92 ? -13.502 -0.904 19.251 1.00 92.56 92 ARG A N 1
ATOM 646 C CA . ARG A 1 92 ? -13.943 -2.308 19.350 1.00 92.56 92 ARG A CA 1
ATOM 647 C C . ARG A 1 92 ? -15.459 -2.471 19.381 1.00 92.56 92 ARG A C 1
ATOM 649 O O . ARG A 1 92 ? -15.986 -3.561 19.198 1.00 92.56 92 ARG A O 1
ATOM 656 N N . ARG A 1 93 ? -16.183 -1.385 19.660 1.00 93.62 93 ARG A N 1
ATOM 657 C CA . ARG A 1 93 ? -17.649 -1.361 19.730 1.00 93.6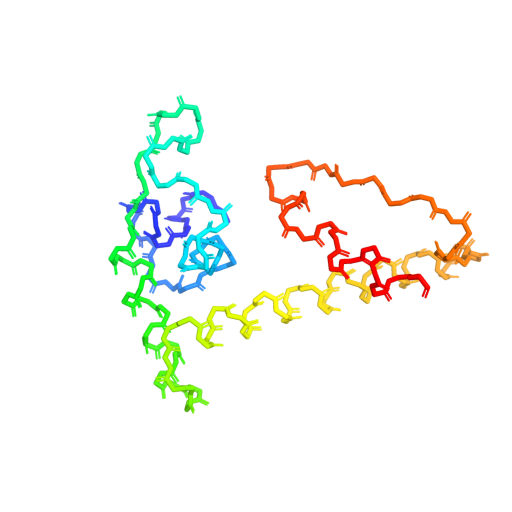2 93 ARG A CA 1
ATOM 658 C C . ARG A 1 93 ? -18.307 -0.975 18.403 1.00 93.62 93 ARG A C 1
ATOM 660 O O . ARG A 1 93 ? -19.526 -0.820 18.371 1.00 93.62 93 ARG A O 1
ATOM 667 N N . PHE A 1 94 ? -17.526 -0.790 17.340 1.00 92.56 94 PHE A N 1
ATOM 668 C CA . PHE A 1 94 ? -1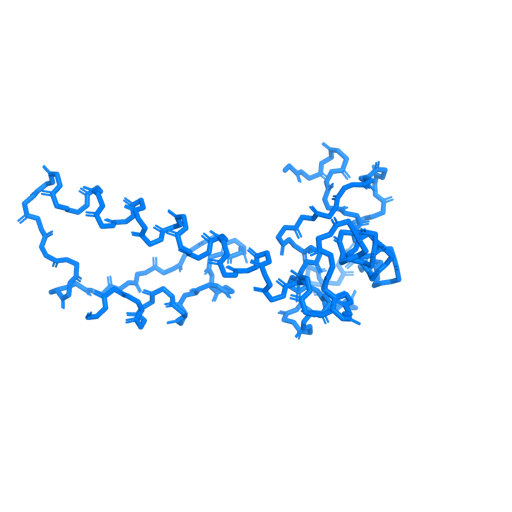7.997 -0.322 16.040 1.00 92.56 94 PHE A CA 1
ATOM 669 C C . PHE A 1 94 ? -17.567 -1.269 14.920 1.00 92.56 94 PHE A C 1
ATOM 671 O O . PHE A 1 94 ? -16.599 -2.012 15.042 1.00 92.56 94 PHE A O 1
ATOM 678 N N . ALA A 1 95 ? -18.293 -1.216 13.804 1.00 94.31 95 ALA A N 1
ATOM 679 C CA . ALA A 1 95 ? -17.886 -1.874 12.570 1.00 94.31 95 ALA A CA 1
ATOM 680 C C . ALA A 1 95 ? -16.932 -0.971 11.771 1.00 94.31 95 ALA A C 1
ATOM 682 O O . ALA A 1 95 ? -17.133 0.244 11.698 1.00 94.31 95 ALA A O 1
ATOM 683 N N . LEU A 1 96 ? -15.927 -1.572 11.129 1.00 95.56 96 LEU A N 1
ATOM 684 C CA . LEU A 1 96 ? -15.043 -0.880 10.193 1.00 95.56 96 LEU A CA 1
ATOM 685 C C . LEU A 1 96 ? -15.667 -0.875 8.791 1.00 95.56 96 LEU A C 1
ATOM 687 O O . LEU A 1 96 ? -15.851 -1.929 8.187 1.00 95.56 96 LEU A O 1
ATOM 691 N N . LEU A 1 97 ? -15.951 0.313 8.254 1.00 96.38 97 LEU A N 1
ATOM 692 C CA . LEU A 1 97 ? -16.336 0.494 6.853 1.00 96.38 97 LEU A CA 1
ATOM 693 C C . LEU A 1 97 ? -15.130 0.999 6.053 1.00 96.38 97 LEU A C 1
ATOM 695 O O . LEU A 1 97 ? -14.717 2.148 6.210 1.00 96.38 97 LEU A O 1
ATOM 699 N N . ALA A 1 98 ? -14.577 0.151 5.187 1.00 96.75 98 ALA A N 1
ATOM 700 C CA . ALA A 1 98 ? -13.493 0.524 4.282 1.00 96.75 98 ALA A CA 1
ATOM 701 C C . ALA A 1 98 ? -14.044 1.066 2.956 1.00 96.75 98 ALA A C 1
ATOM 703 O O . ALA A 1 98 ? -14.953 0.486 2.366 1.00 96.75 98 ALA A O 1
ATOM 704 N N . PHE A 1 99 ? -13.479 2.173 2.476 1.00 95.19 99 PHE A N 1
ATOM 705 C CA . PHE A 1 99 ? -13.894 2.835 1.238 1.00 95.19 99 PHE A CA 1
ATOM 706 C C . PHE A 1 99 ? -12.692 3.415 0.481 1.00 95.19 99 PHE A C 1
ATOM 708 O O . PHE A 1 99 ? -11.566 3.429 0.981 1.00 95.19 99 PHE A O 1
ATOM 715 N N . GLY A 1 100 ? -12.941 3.908 -0.736 1.00 92.69 100 GLY A N 1
ATOM 716 C CA . GLY A 1 100 ? -11.897 4.355 -1.660 1.00 92.69 100 GLY A CA 1
ATOM 717 C C . GLY A 1 100 ? -11.189 3.185 -2.350 1.00 92.69 100 GLY A C 1
ATOM 718 O O . GLY A 1 100 ? -11.375 2.031 -1.978 1.00 92.69 100 GLY A O 1
ATOM 719 N N . GLY A 1 101 ? -10.371 3.480 -3.365 1.00 90.56 101 GLY A N 1
ATOM 720 C CA . GLY A 1 101 ? -9.756 2.438 -4.201 1.00 90.56 101 GLY A CA 1
ATOM 721 C C . GLY A 1 101 ? -8.799 1.510 -3.443 1.00 90.56 101 GLY A C 1
ATOM 722 O O . GLY A 1 101 ? -8.788 0.311 -3.689 1.00 90.56 101 GLY A O 1
ATOM 723 N N . ALA A 1 102 ? -8.035 2.051 -2.488 1.00 92.81 102 ALA A N 1
ATOM 724 C CA . ALA A 1 102 ? -7.051 1.282 -1.723 1.00 92.81 102 ALA A CA 1
ATOM 725 C C . ALA A 1 102 ? -7.533 0.859 -0.326 1.00 92.81 102 ALA A C 1
ATOM 727 O O . ALA A 1 102 ? -6.914 -0.003 0.287 1.00 92.81 102 ALA A O 1
ATOM 728 N N . GLY A 1 103 ? -8.621 1.437 0.197 1.00 94.44 103 GLY A N 1
ATOM 729 C CA . GLY A 1 103 ? -9.085 1.164 1.563 1.00 94.44 103 GLY A CA 1
ATOM 730 C C . GLY A 1 103 ? -9.313 -0.328 1.845 1.00 94.44 103 GLY A C 1
ATOM 731 O O . GLY A 1 103 ? -8.771 -0.840 2.827 1.00 94.44 103 GLY A O 1
ATOM 732 N N . PRO A 1 104 ? -10.040 -1.058 0.976 1.00 96.50 104 PRO A N 1
ATOM 733 C CA . PRO A 1 104 ? -10.260 -2.493 1.144 1.00 96.50 104 PRO A CA 1
ATOM 734 C C . PRO A 1 104 ? -8.982 -3.345 1.189 1.00 96.50 104 PRO A C 1
ATOM 736 O O . PRO A 1 104 ? -8.984 -4.378 1.851 1.00 96.50 104 PRO A O 1
ATOM 739 N N . LEU A 1 105 ? -7.872 -2.903 0.581 1.00 97.06 105 LEU A N 1
ATOM 740 C CA . LEU A 1 105 ? -6.589 -3.634 0.584 1.00 97.06 105 LEU A CA 1
ATOM 741 C C . LEU A 1 105 ? -5.944 -3.728 1.977 1.00 97.06 105 LEU A C 1
ATOM 743 O O . LEU A 1 105 ? -5.049 -4.545 2.192 1.00 97.06 105 LEU A O 1
ATOM 747 N N . HIS A 1 106 ? -6.391 -2.885 2.909 1.00 97.62 106 HIS A N 1
ATOM 748 C CA . HIS A 1 106 ? -5.890 -2.801 4.281 1.00 97.62 106 HIS A CA 1
ATOM 749 C C . HIS A 1 106 ? -6.955 -3.183 5.319 1.00 97.62 106 HIS A C 1
ATOM 751 O O . HIS A 1 106 ? -6.665 -3.240 6.511 1.00 97.62 106 HIS A O 1
ATOM 757 N N . ALA A 1 107 ? -8.196 -3.426 4.888 1.00 97.06 107 ALA A N 1
ATOM 758 C CA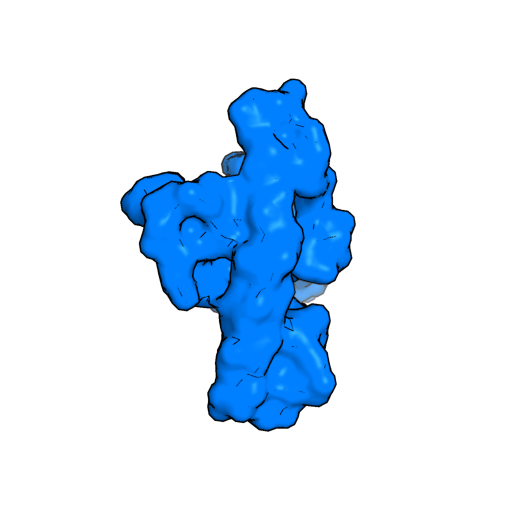 . ALA A 1 107 ? -9.348 -3.507 5.778 1.00 97.06 107 ALA A CA 1
ATOM 759 C C . ALA A 1 107 ? -9.272 -4.672 6.770 1.00 97.06 107 ALA A C 1
ATOM 761 O O . ALA A 1 107 ? -9.579 -4.473 7.940 1.00 97.06 107 ALA A O 1
ATOM 762 N N . CYS A 1 108 ? -8.848 -5.859 6.327 1.00 96.38 108 CYS A N 1
ATOM 763 C CA . CYS A 1 108 ? -8.744 -7.032 7.200 1.00 96.38 108 CYS A CA 1
ATOM 764 C C . CYS A 1 108 ? -7.710 -6.814 8.308 1.00 96.38 108 CYS A C 1
ATOM 766 O O . CYS A 1 108 ? -8.047 -6.931 9.483 1.00 96.38 108 CYS A O 1
ATOM 768 N N . ASP A 1 109 ? -6.494 -6.405 7.932 1.00 96.81 109 ASP A N 1
ATOM 769 C CA . ASP A 1 109 ? -5.408 -6.131 8.879 1.00 96.81 109 ASP A CA 1
ATOM 770 C C . ASP A 1 109 ? -5.811 -5.036 9.882 1.00 96.81 109 ASP A C 1
ATOM 772 O O . ASP A 1 109 ? -5.521 -5.127 11.073 1.00 96.81 109 ASP A O 1
ATOM 776 N N . LEU A 1 110 ? -6.509 -3.993 9.413 1.00 97.38 110 LEU A N 1
ATOM 777 C CA . LEU A 1 110 ? -6.995 -2.914 10.273 1.00 97.38 110 LEU A CA 1
ATOM 778 C C . LEU A 1 110 ? -8.129 -3.366 11.194 1.00 97.38 110 LEU A C 1
ATOM 780 O O . LEU A 1 110 ? -8.148 -2.968 12.354 1.00 97.38 110 LEU A O 1
ATOM 784 N N . ALA A 1 111 ? -9.071 -4.174 10.709 1.00 96.44 111 ALA A N 1
ATOM 785 C CA . ALA A 1 111 ? -10.158 -4.695 11.529 1.00 96.44 111 ALA A CA 1
ATOM 786 C C . ALA A 1 111 ? -9.617 -5.578 12.660 1.00 96.44 111 ALA A C 1
ATOM 788 O O . ALA A 1 111 ? -10.020 -5.408 13.810 1.00 96.44 111 ALA A O 1
ATOM 789 N N . GLU A 1 112 ? -8.664 -6.461 12.355 1.00 95.94 112 GLU A N 1
ATOM 790 C CA . GLU A 1 112 ? -7.987 -7.289 13.354 1.00 95.94 112 GLU A CA 1
ATOM 791 C C . GLU A 1 112 ? -7.222 -6.426 14.363 1.00 95.94 112 GLU A C 1
ATOM 793 O O . GLU A 1 112 ? -7.401 -6.579 15.570 1.00 95.94 112 GLU A O 1
ATOM 798 N N . ALA A 1 113 ? -6.442 -5.451 13.887 1.00 94.88 113 ALA A N 1
ATOM 799 C CA . ALA A 1 113 ? -5.665 -4.571 14.753 1.00 94.88 113 ALA A CA 1
ATOM 800 C C . ALA A 1 113 ? -6.525 -3.664 15.646 1.00 94.88 113 ALA A C 1
ATOM 802 O O . ALA A 1 113 ? -6.030 -3.195 16.667 1.00 94.88 113 ALA A O 1
ATOM 803 N N . LEU A 1 114 ? -7.778 -3.376 15.275 1.00 93.62 114 LEU A N 1
ATOM 804 C CA . LEU A 1 114 ? -8.700 -2.506 16.018 1.00 93.62 114 LEU A CA 1
ATOM 805 C C . LEU A 1 114 ? -9.648 -3.255 16.964 1.00 93.62 114 LEU A C 1
ATOM 807 O O . LEU A 1 114 ? -10.350 -2.583 17.727 1.00 93.62 114 LEU A O 1
ATOM 811 N N . SER A 1 115 ? -9.668 -4.589 16.900 1.00 88.12 115 SER A N 1
ATOM 812 C CA . SER A 1 115 ? -10.531 -5.461 17.710 1.00 88.12 115 SER A CA 1
ATOM 813 C C . SER A 1 115 ? -10.088 -5.583 19.173 1.00 88.12 115 SER A C 1
ATOM 815 O O . SER A 1 115 ? -8.941 -5.207 19.514 1.00 88.12 115 SER A O 1
#

Nearest PDB structures (foldseek):
  5l9w-assembly2_B  TM=9.588E-01  e=1.347E-06  Aromatoleum aromaticum EbN1
  6yra-assembly1_A  TM=9.060E-01  e=3.779E-06  Pseudomonas jessenii
  5svc-assembly1_E  TM=9.187E-01  e=4.534E-06  Xanthobacter autotrophicus Py2
  5svb-assembly1_B  TM=9.312E-01  e=6.933E-06  Xanthobacter autotrophicus Py2
  5m45-assembly2_K  TM=9.155E-01  e=5.133E-05  Xanthobacter autotrophicus Py2